Protein AF-A0A512H3I5-F1 (afdb_monomer)

Nearest PDB structures (foldseek):
  1twa-assembly1_I  TM=4.359E-01  e=1.546E+00  Saccharomyces cerevisiae
  5iyb-assembly1_I  TM=5.948E-01  e=7.086E+00  Homo sapiens
  5x4z-assembly2_U  TM=3.831E-01  e=6.020E+00  Komagataella phaffii CBS 7435

Organism: NCBI:txid478448

Foldseek 3Di:
DDDPDPDPDPPDLVCLQPPLPSLQVLLQCLLPVPNFDQDPPPRDRDWDWDDDVPDPAIWTAHPPPRDIDGSCPQALNPPDPDGSSLLVVLLLCCQPPNDPCSLVVSCVSNVDDSVVSVSSVVSCVVCVVGSNSVSSNVVVVVVPPPVVPPDDPDDDDDPPPPDPDPPPDDDDDDD

pLDDT: mean 75.46, std 23.34, range [29.38, 97.25]

Radius of gyration: 20.23 Å; Cα contacts (8 Å, |Δi|>4): 181; chains: 1; bounding box: 56×69×47 Å

Solvent-accessible surface area (backbone atoms only — not comparable to full-atom values): 10914 Å² total; per-residue (Å²): 134,84,75,81,74,89,66,80,70,76,93,39,74,64,52,29,68,74,33,67,66,60,23,48,51,51,51,44,41,32,52,23,79,83,77,47,54,65,32,83,90,76,68,47,62,50,50,49,79,48,73,54,97,88,53,94,63,66,33,33,32,26,72,81,82,63,51,73,46,46,89,40,55,87,38,81,57,44,97,50,89,70,54,61,21,49,50,52,53,40,50,48,44,54,66,80,52,65,60,94,60,41,25,60,52,32,18,74,74,57,70,49,56,63,69,56,19,41,54,50,43,51,42,48,68,76,41,68,81,24,49,46,56,46,29,46,47,55,51,51,58,68,73,50,72,73,60,84,81,45,93,78,89,76,80,85,83,84,80,79,80,78,77,80,76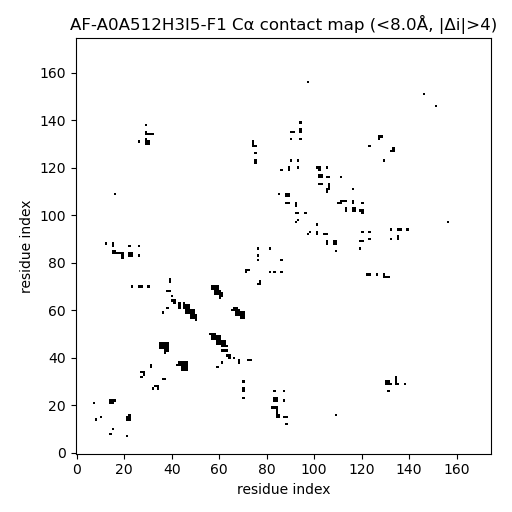,84,78,83,78,80,82,84,87,80,135

Sequence (175 aa):
MTLPSSDPAPLTRETLLSDAQAAQALLETLRWPRGRPLCPHCGFRHSYRLAGPGSPGVRFKCARCRKQYSVRRGTVLERSNVSEGRWLLALWLAVTAPGADLARRIHRATGVSPKTAWAMAGRIAAHPDDPVLVGLRREFERATPLVAGLGWEGGAVPVSMSSKSVSLGRLEMHP

Secondary structure (DSSP, 8-state):
-PPPP-S-----HHHHHH-HHHHHHHHHHHH-TTS-PPPTTT--S-EEEE--TT-SS-EEEETTT--EEETTTTSTTTT--S-HHHHHHHHHHHHHS-STTHHHHHHHHH---HHHHHHHHHHHHH-TT-HHHHHHHHHHHHH-SSSSSS---S---------------------

Structure (mmCIF, N/CA/C/O backbone):
data_AF-A0A512H3I5-F1
#
_entry.id   AF-A0A512H3I5-F1
#
loop_
_atom_site.group_PDB
_atom_site.id
_atom_site.type_symbol
_atom_site.label_atom_id
_atom_site.label_alt_id
_atom_site.label_comp_id
_atom_site.label_asym_id
_atom_site.label_entity_id
_atom_site.label_seq_id
_atom_site.pdbx_PDB_ins_code
_atom_site.Cartn_x
_atom_site.Cartn_y
_atom_site.Cartn_z
_atom_site.occupancy
_atom_site.B_iso_or_equiv
_atom_site.auth_seq_id
_atom_site.auth_comp_id
_atom_site.auth_asym_id
_atom_site.auth_atom_id
_atom_site.pdbx_PDB_model_num
ATOM 1 N N . MET A 1 1 ? 31.292 16.429 7.377 1.00 37.38 1 MET A N 1
ATOM 2 C CA . MET A 1 1 ? 30.058 16.218 6.591 1.00 37.38 1 MET A CA 1
ATOM 3 C C . MET A 1 1 ? 29.792 14.724 6.553 1.00 37.38 1 MET A C 1
ATOM 5 O O . MET A 1 1 ? 30.391 14.018 5.756 1.00 37.38 1 MET A O 1
ATOM 9 N N . THR A 1 2 ? 29.016 14.228 7.511 1.00 34.97 2 THR A N 1
ATOM 10 C CA . THR A 1 2 ? 28.649 12.814 7.640 1.00 34.97 2 THR A CA 1
ATOM 11 C C . THR A 1 2 ? 27.713 12.435 6.497 1.00 34.97 2 THR A C 1
ATOM 13 O O . THR A 1 2 ? 26.630 12.999 6.361 1.00 34.97 2 THR A O 1
ATOM 16 N N . LEU A 1 3 ? 28.160 11.510 5.649 1.00 32.50 3 LEU A N 1
ATOM 17 C CA . LEU A 1 3 ? 27.318 10.846 4.658 1.00 32.50 3 LEU A CA 1
ATOM 18 C C . LEU A 1 3 ? 26.158 10.154 5.400 1.00 32.50 3 LEU A C 1
ATOM 20 O O . LEU A 1 3 ? 26.424 9.501 6.414 1.00 32.50 3 LEU A O 1
ATOM 24 N N . PRO A 1 4 ? 24.893 10.279 4.957 1.00 38.12 4 PRO A N 1
ATOM 25 C CA . PRO A 1 4 ? 23.818 9.497 5.547 1.00 38.12 4 PRO A CA 1
ATOM 26 C C . PRO A 1 4 ? 24.114 8.016 5.299 1.00 38.12 4 PRO A C 1
ATOM 28 O O . PRO A 1 4 ? 24.321 7.592 4.159 1.00 38.12 4 PRO A O 1
ATOM 31 N N . SER A 1 5 ? 24.199 7.262 6.396 1.00 37.06 5 SER A N 1
ATOM 32 C CA . SER A 1 5 ? 24.391 5.816 6.397 1.00 37.06 5 SER A CA 1
ATOM 33 C C . SER A 1 5 ? 23.425 5.163 5.408 1.00 37.06 5 SER A C 1
ATOM 35 O O . SER A 1 5 ? 22.223 5.418 5.437 1.00 37.06 5 SER A O 1
ATOM 37 N N . SER A 1 6 ? 23.980 4.354 4.506 1.00 42.16 6 SER A N 1
ATOM 38 C CA . SER A 1 6 ? 23.233 3.570 3.516 1.00 42.16 6 SER A CA 1
ATOM 39 C C . SER A 1 6 ? 22.673 2.270 4.104 1.00 42.16 6 SER A C 1
ATOM 41 O O . SER A 1 6 ? 22.130 1.453 3.362 1.00 42.16 6 SER A O 1
ATOM 43 N N . ASP A 1 7 ? 22.787 2.081 5.420 1.00 37.47 7 ASP A N 1
ATOM 44 C CA . ASP A 1 7 ? 22.183 0.956 6.116 1.00 37.47 7 ASP A CA 1
ATOM 45 C C . ASP A 1 7 ? 20.726 1.305 6.438 1.00 37.47 7 ASP A C 1
ATOM 47 O O . ASP A 1 7 ? 20.477 2.273 7.166 1.00 37.47 7 ASP A O 1
ATOM 51 N N . PRO A 1 8 ? 19.732 0.567 5.906 1.00 43.16 8 PRO A N 1
ATOM 52 C CA . PRO A 1 8 ? 18.352 0.811 6.277 1.00 43.16 8 PRO A CA 1
ATOM 53 C C . PRO A 1 8 ? 18.226 0.537 7.774 1.00 43.16 8 PRO A C 1
ATOM 55 O O . PRO A 1 8 ? 18.406 -0.595 8.228 1.00 43.16 8 PRO A O 1
ATOM 58 N N . ALA A 1 9 ? 17.926 1.591 8.536 1.00 40.53 9 ALA A N 1
ATOM 59 C CA . ALA A 1 9 ? 17.520 1.483 9.927 1.00 40.53 9 ALA A CA 1
ATOM 60 C C . ALA A 1 9 ? 16.511 0.327 10.081 1.00 40.53 9 ALA A C 1
ATOM 62 O O . ALA A 1 9 ? 15.714 0.092 9.161 1.00 40.53 9 ALA A O 1
ATOM 63 N N . PRO A 1 10 ? 16.522 -0.404 11.213 1.00 46.75 10 PRO A N 1
ATOM 64 C CA . PRO A 1 10 ? 15.565 -1.479 11.437 1.00 46.75 10 PRO A CA 1
ATOM 65 C C . PRO A 1 10 ? 14.151 -0.965 11.149 1.00 46.75 10 PRO A C 1
ATOM 67 O O . PRO A 1 10 ? 13.815 0.167 11.503 1.00 46.75 10 PRO A O 1
ATOM 70 N N . LEU A 1 11 ? 13.355 -1.781 10.450 1.00 56.28 11 LEU A N 1
ATOM 71 C CA . LEU A 1 11 ? 12.003 -1.461 9.981 1.00 56.28 11 LEU A CA 1
ATOM 72 C C . LEU A 1 11 ? 11.038 -1.309 11.170 1.00 56.28 11 LEU A C 1
ATOM 74 O O . LEU A 1 11 ? 10.175 -2.150 11.410 1.00 56.28 11 LEU A O 1
ATOM 78 N N . THR A 1 12 ? 11.210 -0.253 11.955 1.00 66.88 12 THR A N 1
ATOM 79 C CA . THR A 1 12 ? 10.375 0.070 13.104 1.00 66.88 12 THR A CA 1
ATOM 80 C C . THR A 1 12 ? 9.106 0.779 12.640 1.00 66.88 12 THR A C 1
ATOM 82 O O . THR A 1 12 ? 9.056 1.416 11.580 1.00 66.88 12 THR A O 1
ATOM 85 N N . ARG A 1 13 ? 8.045 0.666 13.445 1.00 69.38 13 ARG A N 1
ATOM 86 C CA . ARG A 1 13 ? 6.765 1.350 13.211 1.00 69.38 13 ARG A CA 1
ATOM 87 C C . ARG A 1 13 ? 6.978 2.850 13.017 1.00 69.38 13 ARG A C 1
ATOM 89 O O . ARG A 1 13 ? 6.338 3.461 12.167 1.00 69.38 13 ARG A O 1
ATOM 96 N N . GLU A 1 14 ? 7.872 3.421 13.805 1.00 71.25 14 GLU A N 1
ATOM 97 C CA . GLU A 1 14 ? 8.201 4.836 13.833 1.00 71.25 14 GLU A CA 1
ATOM 98 C C . GLU A 1 14 ? 8.823 5.261 12.501 1.00 71.25 14 GLU A C 1
ATOM 100 O O . GLU A 1 14 ? 8.320 6.201 11.889 1.00 71.25 14 GLU A O 1
ATOM 105 N N . THR A 1 15 ? 9.816 4.517 12.000 1.00 71.25 15 THR A N 1
ATOM 106 C CA . THR A 1 15 ? 10.459 4.773 10.700 1.00 71.25 15 THR A CA 1
ATOM 107 C C . THR A 1 15 ? 9.462 4.690 9.549 1.00 71.25 15 THR A C 1
ATOM 109 O O . THR A 1 15 ? 9.444 5.558 8.684 1.00 71.25 15 THR A O 1
ATOM 112 N N . LEU A 1 16 ? 8.567 3.696 9.547 1.00 75.44 16 LEU A N 1
ATOM 113 C CA . LEU A 1 16 ? 7.546 3.584 8.499 1.00 75.44 16 LEU A CA 1
ATOM 114 C C . LEU A 1 16 ? 6.573 4.769 8.496 1.00 75.44 16 LEU A C 1
ATOM 116 O O . LEU A 1 16 ? 6.066 5.144 7.440 1.00 75.44 16 LEU A O 1
ATOM 120 N N . LEU A 1 17 ? 6.269 5.340 9.662 1.00 75.25 17 LEU A N 1
ATOM 121 C CA . LEU A 1 17 ? 5.328 6.452 9.785 1.00 75.25 17 LEU A CA 1
ATOM 122 C C . LEU A 1 17 ? 5.972 7.819 9.518 1.00 75.25 17 LEU A C 1
ATOM 124 O O . LEU A 1 17 ? 5.266 8.706 9.032 1.00 75.25 17 LEU A O 1
ATOM 128 N N . SER A 1 18 ? 7.259 7.991 9.829 1.00 78.12 18 SER A N 1
ATOM 129 C CA . SER A 1 18 ? 7.988 9.256 9.682 1.00 78.12 18 SER A CA 1
ATOM 130 C C . SER A 1 18 ? 8.719 9.389 8.343 1.00 78.12 18 SER A C 1
ATOM 132 O O . SER A 1 18 ? 8.778 10.493 7.801 1.00 78.12 18 SER A O 1
ATOM 134 N N . ASP A 1 19 ? 9.217 8.288 7.773 1.00 81.50 19 ASP A N 1
ATOM 135 C CA . ASP A 1 19 ? 9.997 8.280 6.537 1.00 81.50 19 ASP A CA 1
ATOM 136 C C . ASP A 1 19 ? 9.187 7.719 5.356 1.00 81.50 19 ASP A C 1
ATOM 138 O O . ASP A 1 19 ? 9.040 6.510 5.137 1.00 81.50 19 ASP A O 1
ATOM 142 N N . ALA A 1 20 ? 8.671 8.640 4.540 1.00 82.75 20 ALA A N 1
ATOM 143 C CA . ALA A 1 20 ? 7.931 8.305 3.330 1.00 82.75 20 ALA A CA 1
ATOM 144 C C . ALA A 1 20 ? 8.797 7.604 2.265 1.00 82.75 20 ALA A C 1
ATOM 146 O O . ALA A 1 20 ? 8.268 6.807 1.486 1.00 82.75 20 ALA A O 1
ATOM 147 N N . GLN A 1 21 ? 10.105 7.876 2.216 1.00 82.56 21 GLN A N 1
ATOM 148 C CA . GLN A 1 21 ? 11.017 7.255 1.255 1.00 82.56 21 GLN A CA 1
ATOM 149 C C . GLN A 1 21 ? 11.304 5.806 1.646 1.00 82.56 21 GLN A C 1
ATOM 151 O O . GLN A 1 21 ? 11.212 4.925 0.789 1.00 82.56 21 GLN A O 1
ATOM 156 N N . ALA A 1 22 ? 11.561 5.544 2.930 1.00 82.94 22 ALA A N 1
ATOM 157 C CA . ALA A 1 22 ? 11.733 4.189 3.449 1.00 82.94 22 ALA A CA 1
ATOM 158 C C . ALA A 1 22 ? 10.465 3.345 3.247 1.00 82.94 22 ALA A C 1
ATOM 160 O O . ALA A 1 22 ? 10.531 2.224 2.735 1.00 82.94 22 ALA A O 1
ATOM 161 N N . ALA A 1 23 ? 9.290 3.906 3.558 1.00 85.31 23 ALA A N 1
ATOM 162 C CA . ALA A 1 23 ? 8.011 3.248 3.303 1.00 85.31 23 ALA A CA 1
ATOM 163 C C . ALA A 1 23 ? 7.821 2.937 1.808 1.00 85.31 23 ALA A C 1
ATOM 165 O O . ALA A 1 23 ? 7.424 1.834 1.434 1.00 85.31 23 ALA A O 1
ATOM 166 N N . GLN A 1 24 ? 8.139 3.884 0.926 1.00 86.31 24 GLN A N 1
ATOM 167 C CA . GLN A 1 24 ? 8.053 3.657 -0.510 1.00 86.31 24 GLN A CA 1
ATOM 168 C C . GLN A 1 24 ? 9.025 2.565 -0.992 1.00 86.31 24 GLN A C 1
ATOM 170 O O . GLN A 1 24 ? 8.625 1.714 -1.787 1.00 86.31 24 GLN A O 1
ATOM 175 N N . ALA A 1 25 ? 10.268 2.559 -0.509 1.00 85.88 25 ALA A N 1
ATOM 176 C CA . ALA A 1 25 ? 11.256 1.544 -0.860 1.00 85.88 25 ALA A CA 1
ATOM 177 C C . ALA A 1 25 ? 10.797 0.142 -0.433 1.00 85.88 25 ALA A C 1
ATOM 179 O O . ALA A 1 25 ? 10.830 -0.781 -1.246 1.00 85.88 25 ALA A O 1
ATOM 180 N N . LEU A 1 26 ? 10.273 -0.005 0.789 1.00 85.88 26 LEU A N 1
ATOM 181 C CA . LEU A 1 26 ? 9.709 -1.273 1.258 1.00 85.88 26 LEU A CA 1
ATOM 182 C C . LEU A 1 26 ? 8.508 -1.709 0.408 1.00 85.88 26 LEU A C 1
ATOM 184 O O . LEU A 1 26 ? 8.357 -2.876 0.060 1.00 85.88 26 LEU A O 1
ATOM 188 N N . LEU A 1 27 ? 7.646 -0.771 0.024 1.00 89.31 27 LEU A N 1
ATOM 189 C CA . LEU A 1 27 ? 6.512 -1.077 -0.842 1.00 89.31 27 LEU A CA 1
ATOM 190 C C . LEU A 1 27 ? 6.968 -1.572 -2.229 1.00 89.31 27 LEU A C 1
ATOM 192 O O . LEU A 1 27 ? 6.358 -2.483 -2.792 1.00 89.31 27 LEU A O 1
ATOM 196 N N . GLU A 1 28 ? 8.042 -0.995 -2.774 1.00 89.88 28 GLU A N 1
ATOM 197 C CA . GLU A 1 28 ? 8.657 -1.423 -4.035 1.00 89.88 28 GLU A CA 1
ATOM 198 C C . GLU A 1 28 ? 9.257 -2.832 -3.929 1.00 89.88 28 GLU A C 1
ATOM 200 O O . GLU A 1 28 ? 9.033 -3.638 -4.836 1.00 89.88 28 GLU A O 1
ATOM 205 N N . THR A 1 29 ? 9.953 -3.163 -2.835 1.00 88.88 29 THR A N 1
ATOM 206 C CA . THR A 1 29 ? 10.550 -4.497 -2.638 1.00 88.88 29 THR A CA 1
ATOM 207 C C . THR A 1 29 ? 9.488 -5.576 -2.456 1.00 88.88 29 THR A C 1
ATOM 209 O O . THR A 1 29 ? 9.563 -6.612 -3.114 1.00 88.88 29 THR A O 1
ATOM 212 N N . LEU A 1 30 ? 8.452 -5.314 -1.654 1.00 89.75 30 LEU A N 1
ATOM 213 C CA . LEU A 1 30 ? 7.336 -6.243 -1.459 1.00 89.75 30 LEU A CA 1
ATOM 214 C C . LEU A 1 30 ? 6.600 -6.515 -2.771 1.00 89.75 30 LEU A C 1
ATOM 216 O O . LEU A 1 30 ? 6.308 -7.660 -3.113 1.00 89.75 30 LEU A O 1
ATOM 220 N N . ARG A 1 31 ? 6.324 -5.459 -3.541 1.00 91.19 31 ARG A N 1
ATOM 221 C CA . ARG A 1 31 ? 5.609 -5.584 -4.811 1.00 91.19 31 ARG A CA 1
ATOM 222 C C . ARG A 1 31 ? 6.458 -6.245 -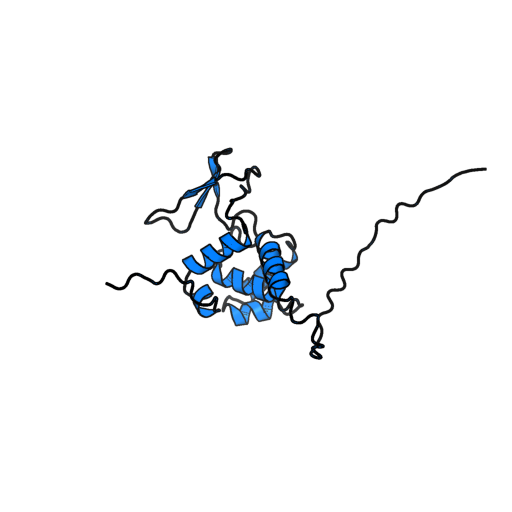5.899 1.00 91.19 31 ARG A C 1
ATOM 224 O O . ARG A 1 31 ? 5.935 -7.007 -6.716 1.00 91.19 31 ARG A O 1
ATOM 231 N N . TRP A 1 32 ? 7.750 -5.922 -5.953 1.00 90.56 32 TRP A N 1
ATOM 232 C CA . TRP A 1 32 ? 8.682 -6.384 -6.981 1.00 90.56 32 TRP A CA 1
ATOM 233 C C . TRP A 1 32 ? 10.000 -6.886 -6.365 1.00 90.56 32 TRP A C 1
ATOM 235 O O . TRP A 1 32 ? 11.033 -6.230 -6.510 1.00 90.56 32 TRP A O 1
ATOM 245 N N . PRO A 1 33 ? 10.025 -8.108 -5.799 1.00 83.06 33 PRO A N 1
ATOM 246 C CA . PRO A 1 33 ? 11.186 -8.623 -5.059 1.00 83.06 33 PRO A CA 1
ATOM 247 C C . PRO A 1 33 ? 12.491 -8.706 -5.862 1.00 83.06 33 PRO A C 1
ATOM 249 O O . PRO A 1 33 ? 13.578 -8.668 -5.305 1.00 83.06 33 PRO A O 1
ATOM 252 N N . ARG A 1 34 ? 12.404 -8.819 -7.196 1.00 82.56 34 ARG A N 1
ATOM 253 C CA . ARG A 1 34 ? 13.571 -8.879 -8.100 1.00 82.56 34 ARG A CA 1
ATOM 254 C C . ARG A 1 34 ? 13.935 -7.529 -8.726 1.00 82.56 34 ARG A C 1
ATOM 256 O O . ARG A 1 34 ? 14.639 -7.507 -9.732 1.00 82.56 34 ARG A O 1
ATOM 263 N N . GLY A 1 35 ? 13.367 -6.427 -8.233 1.00 81.75 35 GLY A N 1
ATOM 264 C CA . GLY A 1 35 ? 13.617 -5.083 -8.762 1.00 81.75 35 GLY A CA 1
ATOM 265 C C . GLY A 1 35 ? 13.161 -4.883 -10.212 1.00 81.75 35 GLY A C 1
ATOM 266 O O . GLY A 1 35 ? 13.664 -3.999 -10.897 1.00 81.75 35 GLY A O 1
ATOM 267 N N . ARG A 1 36 ? 12.231 -5.712 -10.712 1.00 85.88 36 ARG A N 1
ATOM 268 C CA . ARG A 1 36 ? 11.685 -5.621 -12.078 1.00 85.88 36 ARG A CA 1
ATOM 269 C C . ARG A 1 36 ? 10.234 -5.140 -12.032 1.00 85.88 36 ARG A C 1
ATOM 271 O O . ARG A 1 36 ? 9.345 -5.972 -11.822 1.00 85.88 36 ARG A O 1
ATOM 278 N N . PRO A 1 37 ? 9.973 -3.834 -12.238 1.00 89.19 37 PRO A N 1
ATOM 279 C CA . PRO A 1 37 ? 8.624 -3.298 -12.188 1.00 89.19 37 PRO A CA 1
ATOM 280 C C . PRO A 1 37 ? 7.733 -3.915 -13.263 1.00 89.19 37 PRO A C 1
ATOM 282 O O . PRO A 1 37 ? 8.011 -3.822 -14.459 1.00 89.19 37 PRO A O 1
ATOM 285 N N . LEU A 1 38 ? 6.631 -4.518 -12.828 1.00 91.56 38 LEU A N 1
ATOM 286 C CA . LEU A 1 38 ? 5.575 -4.997 -13.712 1.00 91.56 38 LEU A CA 1
ATOM 287 C C . LEU A 1 38 ? 4.615 -3.847 -14.023 1.00 91.56 38 LEU A C 1
ATOM 289 O O . LEU A 1 38 ? 4.042 -3.251 -13.109 1.00 91.56 38 LEU A O 1
ATOM 293 N N . CYS A 1 39 ? 4.422 -3.539 -15.305 1.00 93.12 39 CYS A N 1
ATOM 294 C CA . CYS A 1 39 ? 3.486 -2.504 -15.716 1.00 93.12 39 CYS A CA 1
ATOM 295 C C . CYS A 1 39 ? 2.031 -2.954 -15.479 1.00 93.12 39 CYS A C 1
ATOM 297 O O . CYS A 1 39 ? 1.589 -3.906 -16.125 1.00 93.12 39 CYS A O 1
ATOM 299 N N . PRO A 1 40 ? 1.238 -2.232 -14.666 1.00 91.88 40 PRO A N 1
ATOM 300 C CA . PRO A 1 40 ? -0.161 -2.578 -14.406 1.00 91.88 40 PRO A CA 1
ATOM 301 C C . PRO A 1 40 ? -1.083 -2.364 -15.620 1.00 91.88 40 PRO A C 1
ATOM 303 O O . PRO A 1 40 ? -2.224 -2.799 -15.604 1.00 91.88 40 PRO A O 1
ATOM 306 N N . HIS A 1 41 ? -0.614 -1.688 -16.676 1.00 91.44 41 HIS A N 1
ATOM 307 C CA . HIS A 1 41 ? -1.409 -1.426 -17.882 1.00 91.44 41 HIS A CA 1
ATOM 308 C C . HIS A 1 41 ? -1.281 -2.493 -18.966 1.00 91.44 41 HIS A C 1
ATOM 310 O O . HIS A 1 41 ? -2.199 -2.656 -19.758 1.00 91.44 41 HIS A O 1
ATOM 316 N N . CYS A 1 42 ? -0.116 -3.132 -19.078 1.00 92.88 42 CYS A N 1
ATOM 317 C CA . CYS A 1 42 ? 0.183 -4.029 -20.199 1.00 92.88 42 CYS A CA 1
ATOM 318 C C . CYS A 1 42 ? 0.995 -5.271 -19.811 1.00 92.88 42 CYS A C 1
ATOM 320 O O . CYS A 1 42 ? 1.384 -6.034 -20.689 1.00 92.88 42 CYS A O 1
ATOM 322 N N . GLY A 1 43 ? 1.326 -5.449 -18.527 1.00 90.50 43 GLY A N 1
ATOM 323 C CA . GLY A 1 43 ? 2.082 -6.603 -18.034 1.00 90.50 43 GLY A CA 1
ATOM 324 C C . GLY A 1 43 ? 3.561 -6.641 -18.439 1.00 90.50 43 GLY A C 1
ATOM 325 O O . GLY A 1 43 ? 4.251 -7.612 -18.141 1.00 90.50 43 GLY A O 1
ATOM 326 N N . PHE A 1 44 ? 4.090 -5.611 -19.107 1.00 93.69 44 PHE A N 1
ATOM 327 C CA . PHE A 1 44 ? 5.502 -5.585 -19.494 1.00 93.69 44 PHE A CA 1
ATOM 328 C C . PHE A 1 44 ? 6.418 -5.367 -18.278 1.00 93.69 44 PHE A C 1
ATOM 330 O O . PHE A 1 44 ? 6.099 -4.566 -17.399 1.00 93.69 44 PHE A O 1
ATOM 337 N N . ARG A 1 45 ? 7.556 -6.073 -18.229 1.00 89.75 45 ARG A N 1
ATOM 338 C CA . ARG A 1 45 ? 8.481 -6.130 -17.073 1.00 89.75 45 ARG A CA 1
ATOM 339 C C . ARG A 1 45 ? 9.689 -5.193 -17.188 1.00 89.75 45 ARG A C 1
ATOM 341 O O . ARG A 1 45 ? 10.706 -5.409 -16.531 1.00 89.75 45 ARG A O 1
ATOM 348 N N . HIS A 1 46 ? 9.590 -4.179 -18.043 1.00 90.00 46 HIS A N 1
ATOM 349 C CA . HIS A 1 46 ? 10.623 -3.164 -18.210 1.00 90.00 46 HIS A CA 1
ATOM 350 C C . HIS A 1 46 ? 10.001 -1.768 -18.161 1.00 90.00 46 HIS A C 1
ATOM 352 O O . HIS A 1 46 ? 9.147 -1.404 -18.983 1.00 90.00 46 HIS A O 1
ATOM 358 N N . SER A 1 47 ? 10.441 -1.004 -17.166 1.00 91.75 47 SER A N 1
ATOM 359 C CA . SER A 1 47 ? 9.993 0.355 -16.906 1.00 91.75 47 SER A CA 1
ATOM 360 C C . SER A 1 47 ? 11.149 1.192 -16.385 1.00 91.75 47 SER A C 1
ATOM 362 O O . SER A 1 47 ? 11.944 0.725 -15.572 1.00 91.75 47 SER A O 1
ATOM 364 N N . TYR A 1 48 ? 11.197 2.443 -16.819 1.00 90.12 48 TYR A N 1
ATOM 365 C CA . TYR A 1 48 ? 12.154 3.434 -16.353 1.00 90.12 48 TYR A CA 1
ATOM 366 C C . TYR A 1 48 ? 11.663 4.046 -15.047 1.00 90.12 48 TYR A C 1
ATOM 368 O O . TYR A 1 48 ? 10.498 4.449 -14.948 1.00 90.12 48 TYR A O 1
ATOM 376 N N . ARG A 1 49 ? 12.546 4.122 -14.050 1.00 88.94 49 ARG A N 1
ATOM 377 C CA . ARG A 1 49 ? 12.283 4.837 -12.802 1.00 88.94 49 ARG A CA 1
ATOM 378 C C . ARG A 1 49 ? 12.398 6.333 -13.072 1.00 88.94 49 ARG A C 1
ATOM 380 O O . ARG A 1 49 ? 13.439 6.813 -13.502 1.00 88.94 49 ARG A O 1
ATOM 387 N N . LEU A 1 50 ? 11.316 7.054 -12.830 1.00 86.19 50 LEU A N 1
ATOM 388 C CA . LEU A 1 50 ? 11.262 8.505 -12.867 1.00 86.19 50 LEU A CA 1
ATOM 389 C C . LEU A 1 50 ? 11.311 8.986 -11.415 1.00 86.19 50 LEU A C 1
ATOM 391 O O . LEU A 1 50 ? 10.289 9.038 -10.729 1.00 86.19 50 LEU A O 1
ATOM 395 N N . ALA A 1 51 ? 12.521 9.258 -10.938 1.00 73.81 51 ALA A N 1
ATOM 396 C CA . ALA A 1 51 ? 12.770 9.921 -9.666 1.00 73.81 51 ALA A CA 1
ATOM 397 C C . ALA A 1 51 ? 13.544 11.204 -9.976 1.00 73.81 51 ALA A C 1
ATOM 399 O O . ALA A 1 51 ? 14.627 11.130 -10.550 1.00 73.81 51 ALA A O 1
ATOM 400 N N . GLY A 1 52 ? 12.963 12.363 -9.668 1.00 61.19 52 GLY A N 1
ATOM 401 C CA . GLY A 1 52 ? 13.597 13.659 -9.894 1.00 61.19 52 GLY A CA 1
ATOM 402 C C . GLY A 1 52 ? 13.537 14.540 -8.645 1.00 61.19 52 GLY A C 1
ATOM 403 O O . GLY A 1 52 ? 12.601 14.399 -7.849 1.00 61.19 52 GLY A O 1
ATOM 404 N N . PRO A 1 53 ? 14.506 15.455 -8.460 1.00 48.53 53 PRO A N 1
ATOM 405 C CA . PRO A 1 53 ? 14.419 16.473 -7.420 1.00 48.53 53 PRO A CA 1
ATOM 406 C C . PRO A 1 53 ? 13.167 17.329 -7.674 1.00 48.53 53 PRO A C 1
ATOM 408 O O . PRO A 1 53 ? 13.044 17.967 -8.715 1.00 48.53 53 PRO A O 1
ATOM 411 N N . GLY A 1 54 ? 12.196 17.274 -6.756 1.00 52.16 54 GLY A N 1
ATOM 412 C CA . GLY A 1 54 ? 10.937 18.031 -6.835 1.00 52.16 54 GLY A CA 1
ATOM 413 C C . GLY A 1 54 ? 9.693 17.253 -7.288 1.00 52.16 54 GLY A C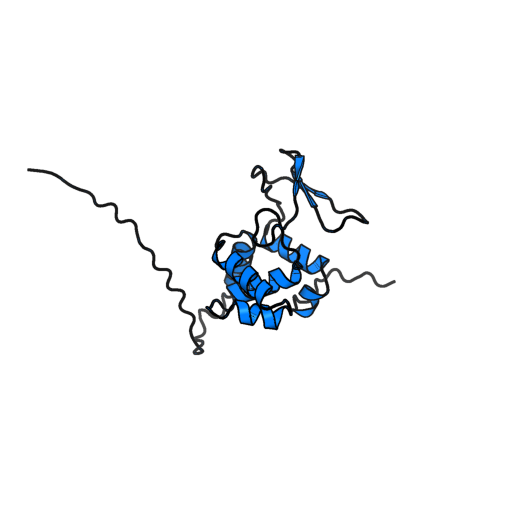 1
ATOM 414 O O . GLY A 1 54 ? 8.595 17.802 -7.235 1.00 52.16 54 GLY A O 1
ATOM 415 N N . SER A 1 55 ? 9.798 15.978 -7.688 1.00 52.75 55 SER A N 1
ATOM 416 C CA . SER A 1 55 ? 8.606 15.161 -7.977 1.00 52.75 55 SER A CA 1
ATOM 417 C C . SER A 1 55 ? 8.033 14.537 -6.693 1.00 52.75 55 SER A C 1
ATOM 419 O O . SER A 1 55 ? 8.785 13.854 -5.991 1.00 52.75 55 SER A O 1
ATOM 421 N N . PRO A 1 56 ? 6.728 14.695 -6.383 1.00 56.62 56 PRO A N 1
ATOM 422 C CA . PRO A 1 56 ? 6.107 14.064 -5.220 1.00 56.62 56 PRO A CA 1
ATOM 423 C C . PRO A 1 56 ? 5.983 12.546 -5.443 1.00 56.62 56 PRO A C 1
ATOM 425 O O . PRO A 1 56 ? 4.996 12.045 -5.994 1.00 56.62 56 PRO A O 1
ATOM 428 N N . GLY A 1 57 ? 7.026 11.824 -5.030 1.00 70.69 57 GLY A N 1
ATOM 429 C CA . GLY A 1 57 ? 7.122 10.364 -5.038 1.00 70.69 57 GLY A CA 1
ATOM 430 C C . GLY A 1 57 ? 7.681 9.756 -6.329 1.00 70.69 57 GLY A C 1
ATOM 431 O O . GLY A 1 57 ? 7.668 10.361 -7.401 1.00 70.69 57 GLY A O 1
ATOM 432 N N . VAL A 1 58 ? 8.157 8.513 -6.228 1.00 82.44 58 VAL A N 1
ATOM 433 C CA . VAL A 1 58 ? 8.739 7.781 -7.368 1.00 82.44 58 VAL A CA 1
ATOM 434 C C . VAL A 1 58 ? 7.642 7.332 -8.333 1.00 82.44 58 VAL A C 1
ATOM 436 O O . VAL A 1 58 ? 6.644 6.713 -7.942 1.00 82.44 58 VAL A O 1
ATOM 439 N N . ARG A 1 59 ? 7.848 7.614 -9.621 1.00 88.38 59 ARG A N 1
ATOM 440 C CA . ARG A 1 59 ? 7.003 7.139 -10.721 1.00 88.38 59 ARG A CA 1
ATOM 441 C C . ARG A 1 59 ? 7.779 6.166 -11.601 1.00 88.38 59 ARG A C 1
ATOM 443 O O . ARG A 1 59 ? 9.002 6.153 -11.631 1.00 88.38 59 ARG A O 1
ATOM 450 N N . PHE A 1 60 ? 7.050 5.357 -12.350 1.00 91.25 60 PHE A N 1
ATOM 451 C CA . PHE A 1 60 ? 7.593 4.403 -13.306 1.00 91.25 60 PHE A CA 1
ATOM 452 C C . PHE A 1 60 ? 6.961 4.653 -14.666 1.00 91.25 60 PHE A C 1
ATOM 454 O O . PHE A 1 60 ? 5.746 4.821 -14.765 1.00 91.25 60 PHE A O 1
ATOM 461 N N . LYS A 1 61 ? 7.767 4.656 -15.726 1.00 92.69 61 LYS A N 1
ATOM 462 C CA . LYS A 1 61 ? 7.300 4.755 -17.111 1.00 92.69 61 LYS A CA 1
ATOM 463 C C . LYS A 1 61 ? 7.558 3.443 -17.825 1.00 92.69 61 LYS A C 1
ATOM 465 O O . LYS A 1 61 ? 8.705 3.037 -17.968 1.00 92.69 61 LYS A O 1
ATOM 470 N N . CYS A 1 62 ? 6.502 2.791 -18.297 1.00 95.00 62 CYS A N 1
ATOM 471 C CA . CYS A 1 62 ? 6.650 1.543 -19.040 1.00 95.00 62 CYS A CA 1
ATOM 472 C C . CYS A 1 62 ? 7.351 1.780 -20.382 1.00 95.00 62 CYS A C 1
ATOM 474 O O . CYS A 1 62 ? 6.952 2.673 -21.127 1.00 95.00 62 CYS A O 1
ATOM 476 N N . ALA A 1 63 ? 8.333 0.948 -20.727 1.00 93.56 63 ALA A N 1
ATOM 477 C CA . ALA A 1 63 ? 9.027 1.054 -22.009 1.00 93.56 63 ALA A CA 1
ATOM 478 C C . ALA A 1 63 ? 8.146 0.661 -23.211 1.00 93.56 63 ALA A C 1
ATOM 480 O O . ALA A 1 63 ? 8.325 1.197 -24.298 1.00 93.56 63 ALA A O 1
ATOM 481 N N . ARG A 1 64 ? 7.151 -0.221 -23.014 1.00 94.56 64 ARG A N 1
ATOM 482 C CA . ARG A 1 64 ? 6.244 -0.684 -24.080 1.00 94.56 64 ARG A CA 1
ATOM 483 C C . ARG A 1 64 ? 5.070 0.264 -24.306 1.00 94.56 64 ARG A C 1
ATOM 485 O O . ARG A 1 64 ? 4.920 0.826 -25.382 1.00 94.56 64 ARG A O 1
ATOM 492 N N . CYS A 1 65 ? 4.215 0.455 -23.298 1.00 95.50 65 CYS A N 1
ATOM 493 C CA . CYS A 1 65 ? 3.002 1.265 -23.463 1.00 95.50 65 CYS A CA 1
ATOM 494 C C . CYS A 1 65 ? 3.220 2.764 -23.206 1.00 95.50 65 CYS A C 1
ATOM 496 O O . CYS A 1 65 ? 2.285 3.544 -23.367 1.00 95.50 65 CYS A O 1
ATOM 498 N N . ARG A 1 66 ? 4.423 3.171 -22.772 1.00 92.44 66 ARG A N 1
ATOM 499 C CA . ARG A 1 66 ? 4.820 4.559 -22.459 1.00 92.44 66 ARG A CA 1
ATO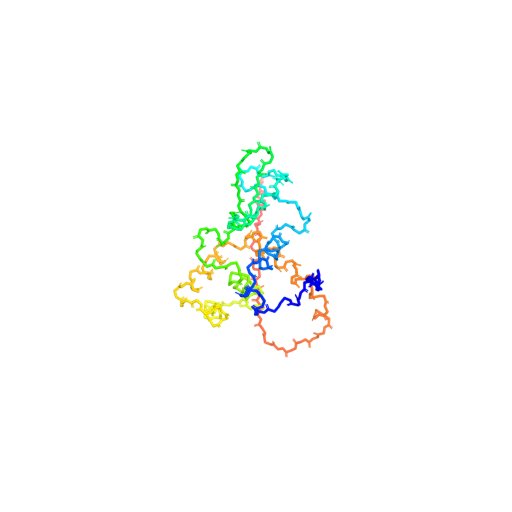M 500 C C . ARG A 1 66 ? 3.998 5.257 -21.365 1.00 92.44 66 ARG A C 1
ATOM 502 O O . ARG A 1 66 ? 4.307 6.397 -21.020 1.00 92.44 66 ARG A O 1
ATOM 509 N N . LYS A 1 67 ? 3.007 4.580 -20.773 1.00 92.75 67 LYS A N 1
ATOM 510 C CA . LYS A 1 67 ? 2.187 5.089 -19.665 1.00 92.75 67 LYS A CA 1
ATOM 511 C C . LYS A 1 67 ? 2.997 5.147 -18.371 1.00 92.75 67 LYS A C 1
ATOM 513 O O . LYS A 1 67 ? 3.812 4.262 -18.090 1.00 92.75 67 LYS A O 1
ATOM 518 N N . GLN A 1 68 ? 2.729 6.182 -17.580 1.00 92.25 68 GLN A N 1
ATOM 519 C CA . GLN A 1 68 ? 3.299 6.353 -16.249 1.00 92.25 68 GLN A CA 1
ATOM 520 C C . GLN A 1 68 ? 2.402 5.715 -15.186 1.00 92.25 68 GLN A C 1
ATOM 522 O O . GLN A 1 68 ? 1.176 5.741 -15.291 1.00 92.25 68 GLN A O 1
ATOM 527 N N . TYR A 1 69 ? 3.009 5.163 -14.145 1.00 92.31 69 TYR A N 1
ATOM 528 C CA . TYR A 1 69 ? 2.313 4.585 -13.003 1.00 92.31 69 TYR A CA 1
ATOM 529 C C . TYR A 1 69 ? 3.150 4.740 -11.730 1.00 92.31 69 TYR A C 1
ATOM 531 O O . TYR A 1 69 ? 4.340 5.034 -11.785 1.00 92.31 69 TYR A O 1
ATOM 539 N N . SER A 1 70 ? 2.524 4.585 -10.567 1.00 91.12 70 SER A N 1
ATOM 540 C CA . SER A 1 70 ? 3.216 4.542 -9.275 1.00 91.12 70 SER A CA 1
ATOM 541 C C . SER A 1 70 ? 3.207 3.123 -8.712 1.00 91.12 70 SER A C 1
ATOM 543 O O . SER A 1 70 ? 2.441 2.267 -9.164 1.00 91.12 70 SER A O 1
ATOM 545 N N . VAL A 1 71 ? 4.005 2.892 -7.669 1.00 90.56 71 VAL A N 1
ATOM 546 C CA . VAL A 1 71 ? 4.006 1.633 -6.907 1.00 90.56 71 VAL A CA 1
ATOM 547 C C . VAL A 1 71 ? 2.642 1.313 -6.267 1.00 90.56 71 VAL A C 1
ATOM 549 O O . VAL A 1 71 ? 2.363 0.158 -5.965 1.00 90.56 71 VAL A O 1
ATOM 552 N N . ARG A 1 72 ? 1.740 2.296 -6.137 1.00 92.31 72 ARG A N 1
ATOM 553 C CA . ARG A 1 72 ? 0.371 2.098 -5.628 1.00 92.31 72 ARG A CA 1
ATOM 554 C C . ARG A 1 72 ? -0.630 1.622 -6.683 1.00 92.31 72 ARG A C 1
ATOM 556 O O . ARG A 1 72 ? -1.746 1.263 -6.347 1.00 92.31 72 ARG A O 1
ATOM 563 N N . ARG A 1 73 ? -0.301 1.693 -7.976 1.00 94.06 73 ARG A N 1
ATOM 564 C CA . ARG A 1 73 ? -1.285 1.422 -9.037 1.00 94.06 73 ARG A CA 1
ATOM 565 C C . ARG A 1 73 ? -1.564 -0.071 -9.181 1.00 94.06 73 ARG A C 1
ATOM 567 O O . ARG A 1 73 ? -0.612 -0.816 -9.375 1.00 94.06 73 ARG A O 1
ATOM 574 N N . GLY A 1 74 ? -2.822 -0.498 -9.189 1.00 90.56 74 GLY A N 1
ATOM 575 C CA . GLY A 1 74 ? -3.212 -1.907 -9.204 1.00 90.56 74 GLY A CA 1
ATOM 576 C C . GLY A 1 74 ? -2.949 -2.596 -7.866 1.00 90.56 74 GLY A C 1
ATOM 577 O O . GLY A 1 74 ? -2.604 -3.773 -7.861 1.00 90.56 74 GLY A O 1
ATOM 578 N N . THR A 1 75 ? -3.012 -1.841 -6.765 1.00 94.44 75 THR A N 1
ATOM 579 C CA . THR A 1 75 ? -2.919 -2.366 -5.399 1.00 94.44 75 THR A CA 1
ATOM 580 C C . THR A 1 75 ? -4.031 -1.780 -4.527 1.00 94.44 75 THR A C 1
ATOM 582 O O . THR A 1 75 ? -4.668 -0.793 -4.905 1.00 94.44 75 THR A O 1
ATOM 585 N N . VAL A 1 76 ? -4.234 -2.317 -3.325 1.00 95.38 76 VAL A N 1
ATOM 586 C CA . VAL A 1 76 ? -5.202 -1.806 -2.331 1.00 95.38 76 VAL A CA 1
ATOM 587 C C . VAL A 1 76 ? -4.932 -0.361 -1.886 1.00 95.38 76 VAL A C 1
ATOM 589 O O . VAL A 1 76 ? -5.815 0.300 -1.331 1.00 95.38 76 VAL A O 1
ATOM 592 N N . LEU A 1 77 ? -3.726 0.151 -2.161 1.00 93.94 77 LEU A N 1
ATOM 593 C CA . LEU A 1 77 ? -3.309 1.525 -1.888 1.00 93.94 77 LEU A CA 1
ATOM 594 C C . LEU A 1 77 ? -3.727 2.504 -3.004 1.00 93.94 77 LEU A C 1
ATOM 596 O O . LEU A 1 77 ? -3.559 3.720 -2.849 1.00 93.94 77 LEU A O 1
ATOM 600 N N . GLU A 1 78 ? -4.233 2.015 -4.142 1.00 92.81 78 GLU A N 1
ATOM 601 C CA . GLU A 1 78 ? -4.619 2.864 -5.270 1.00 92.81 78 GLU A CA 1
ATOM 602 C C . GLU A 1 78 ? -5.721 3.856 -4.859 1.00 92.81 78 GLU A C 1
ATOM 604 O O . GLU A 1 78 ? -6.681 3.511 -4.170 1.00 92.81 78 GLU A O 1
ATOM 609 N N . ARG A 1 79 ? -5.572 5.124 -5.277 1.00 90.06 79 ARG A N 1
ATOM 610 C CA . ARG A 1 79 ? -6.512 6.230 -4.979 1.00 90.06 79 ARG A CA 1
ATOM 611 C C . ARG A 1 79 ? -6.776 6.458 -3.481 1.00 90.06 79 ARG A C 1
ATOM 613 O O . ARG A 1 79 ? -7.790 7.041 -3.107 1.00 90.06 79 ARG A O 1
ATOM 620 N N . SER A 1 80 ? -5.877 6.010 -2.609 1.00 91.25 80 SER A N 1
ATOM 621 C CA . SER A 1 80 ? -5.934 6.308 -1.182 1.00 91.25 80 SER A CA 1
ATOM 622 C C . SER A 1 80 ? -5.148 7.574 -0.837 1.00 91.25 80 SER A C 1
ATOM 624 O O . SER A 1 80 ? -3.987 7.698 -1.221 1.00 91.25 80 SER A O 1
ATOM 626 N N . ASN A 1 81 ? -5.733 8.438 -0.003 1.00 90.81 81 ASN A N 1
ATOM 627 C CA . ASN A 1 81 ? -5.037 9.585 0.600 1.00 90.81 81 ASN A CA 1
ATOM 628 C C . ASN A 1 81 ? -4.209 9.206 1.841 1.00 90.81 81 ASN A C 1
ATOM 630 O O . ASN A 1 81 ? -3.397 9.993 2.311 1.00 90.81 81 ASN A O 1
ATOM 634 N N . VAL A 1 82 ? -4.390 7.994 2.374 1.00 92.75 82 VAL A N 1
ATOM 635 C CA . VAL A 1 82 ? -3.547 7.442 3.447 1.00 92.75 82 VAL A CA 1
ATOM 636 C C . VAL A 1 82 ? -2.115 7.221 2.933 1.00 92.75 82 VAL A C 1
ATOM 638 O O . VAL A 1 82 ? -1.934 6.756 1.805 1.00 92.75 82 VAL A O 1
ATOM 641 N N . SER A 1 83 ? -1.117 7.556 3.758 1.00 91.25 83 SER A N 1
ATOM 642 C CA . SER A 1 83 ? 0.312 7.392 3.448 1.00 91.25 83 SER A CA 1
ATOM 643 C C . SER A 1 83 ? 0.728 5.923 3.310 1.00 91.25 83 SER A C 1
ATOM 645 O O . SER A 1 83 ? 0.113 5.037 3.909 1.00 91.25 83 SER A O 1
ATOM 647 N N . GLU A 1 84 ? 1.797 5.662 2.551 1.00 90.56 84 GLU A N 1
ATOM 648 C CA . GLU A 1 84 ? 2.368 4.323 2.344 1.00 90.56 84 GLU A CA 1
ATOM 649 C C . GLU A 1 84 ? 2.692 3.636 3.670 1.00 90.56 84 GLU A C 1
ATOM 651 O O . GLU A 1 84 ? 2.317 2.486 3.864 1.00 90.56 84 GLU A O 1
ATOM 656 N N . GLY A 1 85 ? 3.312 4.354 4.610 1.00 90.38 85 GLY A N 1
ATOM 657 C CA . GLY A 1 85 ? 3.678 3.823 5.923 1.00 90.38 85 GLY A CA 1
ATOM 658 C C . GLY A 1 85 ? 2.504 3.254 6.715 1.00 90.38 85 GLY A C 1
ATOM 659 O O . GLY A 1 85 ? 2.569 2.155 7.263 1.00 90.38 85 GLY A O 1
ATOM 660 N N . ARG A 1 86 ? 1.375 3.972 6.722 1.00 93.62 86 ARG A N 1
ATOM 661 C CA . ARG A 1 86 ? 0.156 3.516 7.404 1.00 93.62 86 ARG A CA 1
ATOM 662 C C . ARG A 1 86 ? -0.463 2.307 6.711 1.00 93.62 86 ARG A C 1
ATOM 664 O O . ARG A 1 86 ? -0.989 1.425 7.383 1.00 93.62 86 ARG A O 1
ATOM 671 N N . TRP A 1 87 ? -0.389 2.251 5.383 1.00 95.12 87 TRP A N 1
ATOM 672 C CA . TRP A 1 87 ? -0.808 1.073 4.630 1.00 95.12 87 TRP A CA 1
ATOM 673 C C . TRP A 1 87 ? 0.074 -0.137 4.901 1.00 95.12 87 TRP A C 1
ATOM 675 O O . TRP A 1 87 ? -0.462 -1.217 5.114 1.00 95.12 87 TRP A O 1
ATOM 685 N N . LEU A 1 88 ? 1.394 0.034 4.939 1.00 92.12 88 LEU A N 1
ATOM 686 C CA . LEU A 1 88 ? 2.329 -1.045 5.256 1.00 92.12 88 LEU A CA 1
ATOM 687 C C . LEU A 1 88 ? 2.050 -1.624 6.639 1.00 92.12 88 LEU A C 1
ATOM 689 O O . LEU A 1 88 ? 1.957 -2.839 6.774 1.00 92.12 88 LEU A O 1
ATOM 693 N N . LEU A 1 89 ? 1.811 -0.772 7.638 1.00 91.25 89 LEU A N 1
ATOM 694 C CA . LEU A 1 89 ? 1.447 -1.228 8.978 1.00 91.25 89 LEU A CA 1
ATOM 695 C C . LEU A 1 89 ? 0.103 -1.973 8.995 1.00 91.25 89 LEU A C 1
ATOM 697 O O . LEU A 1 89 ? -0.034 -2.995 9.662 1.00 91.25 89 LEU A O 1
ATOM 701 N N . ALA A 1 90 ? -0.887 -1.493 8.239 1.00 93.88 90 ALA A N 1
ATOM 702 C CA . ALA A 1 90 ? -2.176 -2.167 8.121 1.00 93.88 90 ALA A CA 1
ATOM 703 C C . ALA A 1 90 ? -2.072 -3.537 7.432 1.00 93.88 90 ALA A C 1
ATOM 705 O O . ALA A 1 90 ? -2.696 -4.496 7.882 1.00 93.88 90 ALA A O 1
ATOM 706 N N . LEU A 1 91 ? -1.271 -3.635 6.369 1.00 93.19 91 LEU A N 1
ATOM 707 C CA . LEU A 1 91 ? -0.992 -4.888 5.667 1.00 93.19 91 LEU A CA 1
ATOM 708 C C . LEU A 1 91 ? -0.219 -5.859 6.557 1.00 93.19 91 LEU A C 1
ATOM 710 O O . LEU A 1 91 ? -0.560 -7.035 6.607 1.00 93.19 91 LEU A O 1
ATOM 714 N N . TRP A 1 92 ? 0.767 -5.361 7.303 1.00 90.31 92 TRP A N 1
ATOM 715 C CA . TRP A 1 92 ? 1.519 -6.154 8.268 1.00 90.31 92 TRP A CA 1
ATOM 716 C C . TRP A 1 92 ? 0.596 -6.769 9.318 1.00 90.31 92 TRP A C 1
ATOM 718 O O . TRP A 1 92 ? 0.599 -7.984 9.474 1.00 90.31 92 TRP A O 1
ATOM 728 N N . LEU A 1 93 ? -0.288 -5.974 9.932 1.00 90.56 93 LEU A N 1
ATOM 729 C CA . LEU A 1 93 ? -1.291 -6.479 10.877 1.00 90.56 93 LEU A CA 1
ATOM 730 C C . LEU A 1 93 ? -2.230 -7.518 10.254 1.00 90.56 93 LEU A C 1
ATOM 732 O O . LEU A 1 93 ? -2.630 -8.460 10.929 1.00 90.56 93 LEU A O 1
ATOM 736 N N . ALA A 1 94 ? -2.594 -7.357 8.981 1.00 91.06 94 ALA A N 1
ATOM 737 C CA . ALA A 1 94 ? -3.453 -8.311 8.287 1.00 91.06 94 ALA A CA 1
ATOM 738 C C . ALA A 1 94 ? -2.769 -9.664 8.027 1.00 91.06 94 ALA A C 1
ATOM 740 O O . ALA A 1 94 ? -3.458 -10.677 7.902 1.00 91.06 94 ALA A O 1
ATOM 741 N N . VAL A 1 95 ? -1.436 -9.682 7.929 1.00 89.06 95 VAL A N 1
ATOM 742 C CA . VAL A 1 95 ? -0.639 -10.902 7.746 1.00 89.06 95 VAL A CA 1
ATOM 743 C C . VAL A 1 95 ? -0.298 -11.547 9.087 1.00 89.06 95 VAL A C 1
ATOM 745 O O . VAL A 1 95 ? -0.473 -12.753 9.225 1.00 89.06 95 VAL A O 1
ATOM 748 N N . THR A 1 96 ? 0.152 -10.766 10.071 1.00 84.56 96 THR A N 1
ATOM 749 C CA . THR A 1 96 ? 0.646 -11.287 11.357 1.00 84.56 96 THR A CA 1
ATOM 750 C C . THR A 1 96 ? -0.460 -11.604 12.355 1.00 84.56 96 THR A C 1
ATOM 752 O O . THR A 1 96 ? -0.306 -12.503 13.174 1.00 84.56 96 THR A O 1
ATOM 755 N N . ALA A 1 97 ? -1.581 -10.886 12.293 1.00 83.38 97 ALA A N 1
ATOM 756 C CA . ALA A 1 97 ? -2.724 -11.076 13.175 1.00 83.38 97 ALA A CA 1
ATOM 757 C C . ALA A 1 97 ? -4.034 -10.932 12.380 1.00 83.38 97 ALA A C 1
ATOM 759 O O . ALA A 1 97 ? -4.746 -9.929 12.523 1.00 83.38 97 ALA A O 1
ATOM 760 N N . PRO A 1 98 ? -4.379 -11.891 11.502 1.00 82.94 98 PRO A N 1
ATOM 761 C CA . PRO A 1 98 ? -5.667 -11.883 10.817 1.00 82.94 98 PRO A CA 1
ATOM 762 C C . PRO A 1 98 ? -6.811 -12.064 11.829 1.00 82.94 98 PRO A C 1
ATOM 764 O O . PRO A 1 98 ? -6.697 -12.816 12.790 1.00 82.94 98 PRO A O 1
ATOM 767 N N . GLY A 1 99 ? -7.926 -11.356 11.646 1.00 85.12 99 GLY A N 1
ATOM 768 C CA . GLY A 1 99 ? -9.088 -11.483 12.532 1.00 85.12 99 GLY A CA 1
ATOM 769 C C . GLY A 1 99 ? -10.141 -10.397 12.321 1.00 85.12 99 GLY A C 1
ATOM 770 O O . GLY A 1 99 ? -9.882 -9.385 11.667 1.00 85.12 99 GLY A O 1
ATOM 771 N N . ALA A 1 100 ? -11.330 -10.598 12.894 1.00 85.81 100 ALA A N 1
ATOM 772 C CA . ALA A 1 100 ? -12.480 -9.700 12.730 1.00 85.81 100 ALA A CA 1
ATOM 773 C C . ALA A 1 100 ? -12.244 -8.280 13.290 1.00 85.81 100 ALA A C 1
ATOM 775 O O . ALA A 1 100 ? -12.846 -7.309 12.838 1.00 85.81 100 ALA A O 1
ATOM 776 N N . ASP A 1 101 ? -11.334 -8.132 14.249 1.00 91.88 101 ASP A N 1
ATOM 777 C CA . ASP A 1 101 ? -10.961 -6.870 14.891 1.00 91.88 101 ASP A CA 1
ATOM 778 C C . ASP A 1 101 ? -9.837 -6.105 14.160 1.00 91.88 101 ASP A C 1
ATOM 780 O O . ASP A 1 101 ? -9.357 -5.084 14.665 1.00 91.88 101 ASP A O 1
ATOM 784 N N . LEU A 1 102 ? -9.448 -6.537 12.951 1.00 92.62 102 LEU A N 1
ATOM 785 C CA . LEU A 1 102 ? -8.380 -5.924 12.150 1.00 92.62 102 LEU A CA 1
ATOM 786 C C . LEU A 1 102 ? -8.535 -4.402 12.015 1.00 92.62 102 LEU A C 1
ATOM 788 O O . LEU A 1 102 ? -7.575 -3.665 12.233 1.00 92.62 102 LEU A O 1
ATOM 792 N N . ALA A 1 103 ? -9.742 -3.905 11.731 1.00 95.12 103 ALA A N 1
ATOM 793 C CA . ALA A 1 103 ? -10.000 -2.468 11.613 1.00 95.12 103 ALA A CA 1
ATOM 794 C C . ALA A 1 103 ? -9.656 -1.697 12.903 1.00 95.12 103 ALA A C 1
ATOM 796 O O . ALA A 1 103 ? -9.079 -0.610 12.858 1.00 95.12 103 ALA A O 1
ATOM 797 N N . ARG A 1 104 ? -9.957 -2.272 14.074 1.00 95.44 104 ARG A N 1
ATOM 798 C CA . ARG A 1 104 ? -9.665 -1.654 15.374 1.00 95.44 104 ARG A CA 1
ATOM 799 C C . ARG A 1 104 ? -8.162 -1.633 15.651 1.00 95.44 104 ARG A C 1
ATOM 801 O O . ARG A 1 104 ? -7.650 -0.629 16.146 1.00 95.44 104 ARG A O 1
ATOM 808 N N . ARG A 1 105 ? -7.449 -2.705 15.295 1.00 93.25 105 ARG A N 1
ATOM 809 C CA . ARG A 1 105 ? -5.981 -2.761 15.384 1.00 93.25 105 ARG A CA 1
ATOM 810 C C . ARG A 1 105 ? -5.321 -1.740 14.460 1.00 93.25 105 ARG A C 1
ATOM 812 O O . ARG A 1 105 ? -4.455 -1.000 14.914 1.00 93.25 105 ARG A O 1
ATOM 819 N N . ILE A 1 106 ? -5.784 -1.628 13.210 1.00 94.00 106 ILE A N 1
ATOM 820 C CA . ILE A 1 106 ? -5.297 -0.625 12.249 1.00 94.00 106 ILE A CA 1
ATOM 821 C C . ILE A 1 106 ? -5.463 0.785 12.817 1.00 94.00 106 ILE A C 1
ATOM 823 O O . ILE A 1 106 ? -4.511 1.564 12.791 1.00 94.00 106 ILE A O 1
ATOM 827 N N . HIS A 1 107 ? -6.638 1.110 13.362 1.00 94.94 107 HIS A N 1
ATOM 828 C CA . HIS A 1 107 ? -6.896 2.409 13.984 1.00 94.94 107 HIS A CA 1
ATOM 829 C C . HIS A 1 107 ? -5.871 2.728 15.086 1.00 94.94 107 HIS A C 1
ATOM 831 O O . HIS A 1 107 ? -5.198 3.755 15.015 1.00 94.94 107 HIS A O 1
ATOM 837 N N . ARG A 1 108 ? -5.682 1.812 16.047 1.00 92.12 108 ARG A N 1
ATOM 838 C CA . ARG A 1 108 ? -4.726 1.979 17.160 1.00 92.12 108 ARG A CA 1
ATOM 839 C C . ARG A 1 108 ? -3.273 2.095 16.689 1.00 92.12 108 ARG A C 1
ATOM 841 O O . ARG A 1 108 ? -2.495 2.861 17.251 1.00 92.12 108 ARG A O 1
ATOM 848 N N . ALA A 1 109 ? -2.899 1.339 15.661 1.00 88.06 109 ALA A N 1
ATOM 849 C CA . ALA A 1 109 ? -1.526 1.285 15.173 1.00 88.06 109 ALA A CA 1
ATOM 850 C C . ALA A 1 109 ? -1.156 2.488 14.280 1.00 88.06 109 ALA A C 1
ATOM 852 O O . ALA A 1 109 ? -0.023 2.964 14.306 1.00 88.06 109 ALA A O 1
ATOM 853 N N . THR A 1 110 ? -2.095 3.016 13.498 1.00 89.38 110 THR A N 1
ATOM 854 C CA . THR A 1 110 ? -1.806 4.053 12.485 1.00 89.38 110 THR A CA 1
ATOM 855 C C . THR A 1 110 ? -2.288 5.455 12.861 1.00 89.38 110 THR A C 1
ATOM 857 O O . THR A 1 110 ? -1.881 6.429 12.220 1.00 89.38 110 THR A O 1
ATOM 860 N N . GLY A 1 111 ? -3.186 5.566 13.847 1.00 91.88 111 GLY A N 1
ATOM 861 C CA . GLY A 1 111 ? -3.817 6.824 14.250 1.00 91.88 111 GLY A CA 1
ATOM 862 C C . GLY A 1 111 ? -4.826 7.391 13.240 1.00 91.88 111 GLY A C 1
ATOM 863 O O . GLY A 1 111 ? -5.285 8.515 13.409 1.00 91.88 111 GLY A O 1
ATOM 864 N N . VAL A 1 112 ? -5.177 6.658 12.173 1.00 95.19 112 VAL A N 1
ATOM 865 C CA . VAL A 1 112 ? -6.233 7.086 11.230 1.00 95.19 112 VAL A CA 1
ATOM 866 C C . VAL A 1 112 ? -7.604 7.042 11.892 1.00 95.19 112 VAL A C 1
ATOM 868 O O . VAL A 1 112 ? -7.783 6.335 12.874 1.00 95.19 112 VAL A O 1
ATOM 871 N N . SER A 1 113 ? -8.614 7.717 11.340 1.00 97.12 113 SER A N 1
ATOM 872 C CA . SER A 1 113 ? -9.975 7.611 11.882 1.00 97.12 113 SER A CA 1
ATOM 873 C C . SER A 1 113 ? -10.519 6.167 11.817 1.00 97.12 113 SER A C 1
ATOM 875 O O . SER A 1 113 ? -10.171 5.423 10.892 1.00 97.12 113 SER A O 1
ATOM 877 N N . PRO A 1 114 ? -11.419 5.755 12.733 1.00 96.56 114 PRO A N 1
ATOM 878 C CA . PRO A 1 114 ? -12.021 4.417 12.707 1.00 96.56 114 PRO A CA 1
ATOM 879 C C . PRO A 1 114 ? -12.697 4.077 11.371 1.00 96.56 114 PRO A C 1
ATOM 881 O O . PRO A 1 114 ? -12.554 2.965 10.868 1.00 96.56 114 PRO A O 1
ATOM 884 N N . LYS A 1 115 ? -13.366 5.059 10.747 1.00 97.19 115 LYS A N 1
ATOM 885 C CA . LYS A 1 115 ? -13.983 4.920 9.417 1.00 97.19 115 LYS A CA 1
ATOM 886 C C . LYS A 1 115 ? -12.947 4.587 8.341 1.00 97.19 115 LYS A C 1
ATOM 888 O O . LYS A 1 115 ? -13.171 3.693 7.527 1.00 97.19 115 LYS A O 1
ATOM 893 N N . THR A 1 116 ? -11.805 5.274 8.351 1.00 97.25 116 THR A N 1
ATOM 894 C CA . THR A 1 116 ? -10.697 4.989 7.431 1.00 97.25 116 THR A CA 1
ATOM 895 C C . THR A 1 116 ? -10.117 3.604 7.692 1.00 97.25 116 THR A C 1
ATOM 897 O O . THR A 1 116 ? -9.911 2.853 6.746 1.00 97.25 116 THR A O 1
ATOM 900 N N . ALA A 1 117 ? -9.916 3.229 8.957 1.00 97.06 117 ALA A N 1
ATOM 901 C CA . ALA A 1 117 ? -9.388 1.916 9.315 1.00 97.06 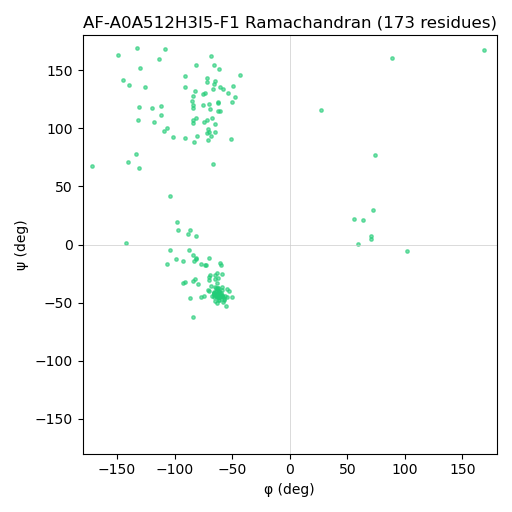117 ALA A CA 1
ATOM 902 C C . ALA A 1 117 ? -10.307 0.767 8.861 1.00 97.06 117 ALA A C 1
ATOM 904 O O . ALA A 1 117 ? -9.829 -0.239 8.337 1.00 97.06 117 ALA A O 1
ATOM 905 N N . TRP A 1 118 ? -11.626 0.936 8.992 1.00 96.50 118 TRP A N 1
ATOM 906 C CA . TRP A 1 118 ? -12.614 -0.016 8.483 1.00 96.50 118 TRP A CA 1
ATOM 907 C C . TRP A 1 118 ? -12.563 -0.137 6.956 1.00 96.50 118 TRP A C 1
ATOM 909 O O . TRP A 1 118 ? -12.497 -1.246 6.429 1.00 96.50 118 TRP A O 1
ATOM 919 N N . ALA A 1 119 ? -12.491 0.989 6.238 1.00 96.81 119 ALA A N 1
ATOM 920 C CA . ALA A 1 119 ? -12.345 0.984 4.783 1.00 96.81 119 ALA A CA 1
ATOM 921 C C . ALA A 1 119 ? -11.030 0.323 4.326 1.00 96.81 119 ALA A C 1
ATOM 923 O O . ALA A 1 119 ? -11.013 -0.389 3.321 1.00 96.81 119 ALA A O 1
ATOM 92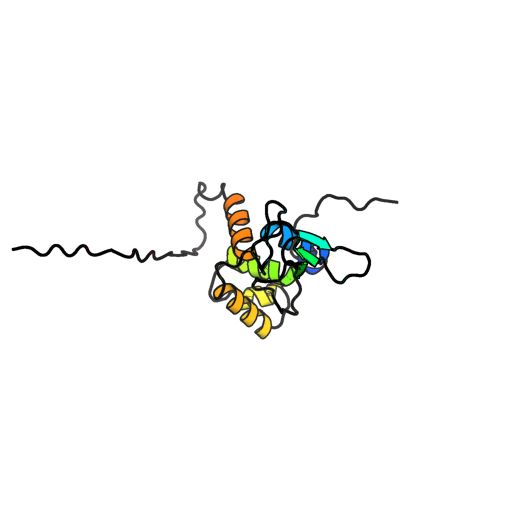4 N N . MET A 1 120 ? -9.932 0.524 5.064 1.00 96.94 120 MET A N 1
ATOM 925 C CA . MET A 1 120 ? -8.657 -0.152 4.808 1.00 96.94 120 MET A CA 1
ATOM 926 C C . MET A 1 120 ? -8.787 -1.667 4.984 1.00 96.94 120 MET A C 1
ATOM 928 O O . MET A 1 120 ? -8.423 -2.410 4.075 1.00 96.94 120 MET A O 1
ATOM 932 N N . ALA A 1 121 ? -9.356 -2.125 6.105 1.00 95.94 121 ALA A N 1
ATOM 933 C CA . ALA A 1 121 ? -9.576 -3.547 6.365 1.00 95.94 121 ALA A CA 1
ATOM 934 C C . ALA A 1 121 ? -10.462 -4.199 5.290 1.00 95.94 121 ALA A C 1
ATOM 936 O O . ALA A 1 121 ? -10.123 -5.264 4.780 1.00 95.94 121 ALA A O 1
ATOM 937 N N . GLY A 1 122 ? -11.548 -3.530 4.885 1.00 95.44 122 GLY A N 1
ATOM 938 C CA . GLY A 1 122 ? -12.431 -4.009 3.820 1.00 95.44 122 GLY A CA 1
ATOM 939 C C . GLY A 1 122 ? -11.722 -4.143 2.469 1.00 95.44 122 GLY A C 1
ATOM 940 O O . GLY A 1 122 ? -11.897 -5.145 1.781 1.00 95.44 122 GLY A O 1
ATOM 941 N N . ARG A 1 123 ? -10.860 -3.183 2.101 1.00 96.19 123 ARG A N 1
ATOM 942 C CA . ARG A 1 123 ? -10.055 -3.270 0.867 1.00 96.19 123 ARG A CA 1
ATOM 943 C C . ARG A 1 123 ? -9.086 -4.444 0.886 1.00 96.19 123 ARG A C 1
ATOM 945 O O . ARG A 1 123 ? -8.977 -5.124 -0.130 1.00 96.19 123 ARG A O 1
ATOM 952 N N . ILE A 1 124 ? -8.416 -4.668 2.017 1.00 95.56 124 ILE A N 1
ATOM 953 C CA . ILE A 1 124 ? -7.495 -5.797 2.208 1.00 95.56 124 ILE A CA 1
ATOM 954 C C . ILE A 1 124 ? -8.253 -7.121 2.066 1.00 95.56 124 ILE A C 1
ATOM 956 O O . ILE A 1 124 ? -7.819 -7.992 1.321 1.00 95.56 124 ILE A O 1
ATOM 960 N N . ALA A 1 125 ? -9.408 -7.250 2.723 1.00 93.69 125 ALA A N 1
ATOM 961 C CA . ALA A 1 125 ? -10.229 -8.457 2.654 1.00 93.69 125 ALA A CA 1
ATOM 962 C C . ALA A 1 125 ? -10.774 -8.730 1.240 1.00 93.69 125 ALA A C 1
ATOM 964 O O . ALA A 1 125 ? -10.831 -9.880 0.820 1.00 93.69 125 ALA A O 1
ATOM 965 N N . ALA A 1 126 ? -11.142 -7.684 0.495 1.00 95.31 126 ALA A N 1
ATOM 966 C CA . ALA A 1 126 ? -11.656 -7.810 -0.869 1.00 95.31 126 ALA A CA 1
ATOM 967 C C . ALA A 1 126 ? -10.581 -8.156 -1.918 1.00 95.31 126 ALA A C 1
ATOM 969 O O . ALA A 1 126 ? -10.928 -8.588 -3.013 1.00 95.31 126 ALA A O 1
ATOM 970 N N . HIS A 1 127 ? -9.293 -7.957 -1.611 1.00 95.38 127 HIS A N 1
ATOM 971 C CA . HIS A 1 127 ? -8.184 -8.176 -2.550 1.00 95.38 127 HIS A CA 1
ATOM 972 C C . HIS A 1 127 ? -7.084 -9.033 -1.904 1.00 95.38 127 HIS A C 1
ATOM 974 O O . HIS A 1 127 ? -5.971 -8.548 -1.681 1.00 95.38 127 HIS A O 1
ATOM 980 N N . PRO A 1 128 ? -7.366 -10.311 -1.594 1.00 91.00 128 PRO A N 1
ATOM 981 C CA . PRO A 1 128 ? -6.380 -11.209 -0.992 1.00 91.00 128 PRO A CA 1
ATOM 982 C C . PRO A 1 128 ? -5.159 -11.442 -1.899 1.00 91.00 128 PRO A C 1
ATOM 984 O O . PRO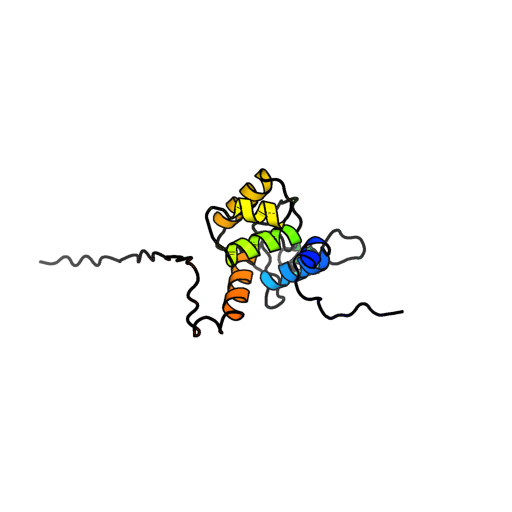 A 1 128 ? -4.052 -11.620 -1.393 1.00 91.00 128 PRO A O 1
ATOM 987 N N . ASP A 1 129 ? -5.350 -11.359 -3.220 1.00 92.56 129 ASP A N 1
ATOM 988 C CA . ASP A 1 129 ? -4.307 -11.521 -4.243 1.00 92.56 129 ASP A CA 1
ATOM 989 C C . ASP A 1 129 ? -3.551 -10.220 -4.564 1.00 92.56 129 ASP A C 1
ATOM 991 O O . ASP A 1 129 ? -2.826 -10.136 -5.561 1.00 92.56 129 ASP A O 1
ATOM 995 N N . ASP A 1 130 ? -3.720 -9.175 -3.746 1.00 94.50 130 ASP A N 1
ATOM 996 C CA . ASP A 1 130 ? -2.973 -7.932 -3.903 1.00 94.50 130 ASP A CA 1
ATOM 997 C C . ASP A 1 130 ? -1.456 -8.213 -3.935 1.00 94.50 130 ASP A C 1
ATOM 999 O O . ASP A 1 130 ? -0.929 -8.896 -3.051 1.00 94.50 130 ASP A O 1
ATOM 1003 N N . PRO A 1 131 ? -0.710 -7.684 -4.924 1.00 91.94 131 PRO A N 1
ATOM 1004 C CA . PRO A 1 131 ? 0.688 -8.055 -5.117 1.00 91.94 131 PRO A CA 1
ATOM 1005 C C . PRO A 1 131 ? 1.595 -7.634 -3.955 1.00 91.94 131 PRO A C 1
ATOM 1007 O O . PRO A 1 131 ? 2.628 -8.266 -3.742 1.00 91.94 131 PRO A O 1
ATOM 1010 N N . VAL A 1 132 ? 1.236 -6.588 -3.202 1.00 92.94 132 VAL A N 1
ATOM 1011 C CA . VAL A 1 132 ? 1.981 -6.170 -2.007 1.00 92.94 132 VAL A CA 1
ATOM 1012 C C . VAL A 1 132 ? 1.659 -7.105 -0.850 1.00 92.94 132 VAL A C 1
ATOM 1014 O O . VAL A 1 132 ? 2.575 -7.555 -0.166 1.00 92.94 132 VAL A O 1
ATOM 1017 N N . LEU A 1 133 ? 0.379 -7.424 -0.642 1.00 92.00 133 LEU A N 1
ATOM 1018 C CA . LEU A 1 133 ? -0.053 -8.343 0.412 1.00 92.00 133 LEU A CA 1
ATOM 1019 C C . LEU A 1 133 ? 0.553 -9.740 0.221 1.00 92.00 133 LEU A C 1
ATOM 1021 O O . LEU A 1 133 ? 1.087 -10.313 1.167 1.00 92.00 133 LEU A O 1
ATOM 1025 N N . VAL A 1 134 ? 0.535 -10.259 -1.008 1.00 91.06 134 VAL A N 1
ATOM 1026 C CA . VAL A 1 134 ? 1.168 -11.535 -1.371 1.00 91.06 134 VAL A CA 1
ATOM 1027 C C . VAL A 1 134 ? 2.681 -11.474 -1.172 1.00 91.06 134 VAL A C 1
ATOM 1029 O O . VAL A 1 134 ? 3.266 -12.413 -0.634 1.00 91.06 134 VAL A O 1
ATOM 1032 N N . GLY A 1 135 ? 3.327 -10.375 -1.574 1.00 88.38 135 GLY A N 1
ATOM 1033 C CA . GLY A 1 135 ? 4.752 -10.157 -1.323 1.00 88.38 135 GLY A CA 1
ATOM 1034 C C . GLY A 1 135 ? 5.087 -10.219 0.166 1.00 88.38 135 GLY A C 1
ATOM 1035 O O . GLY A 1 135 ? 5.990 -10.947 0.567 1.00 88.38 135 GLY A O 1
ATOM 1036 N N . LEU A 1 136 ? 4.298 -9.533 0.993 1.00 88.50 136 LEU A N 1
ATOM 1037 C CA . LEU A 1 136 ? 4.483 -9.486 2.440 1.00 88.50 136 LEU A CA 1
ATOM 1038 C C . LEU A 1 136 ? 4.269 -10.844 3.115 1.00 88.50 136 LEU A C 1
ATOM 1040 O O . LEU A 1 136 ? 5.060 -11.212 3.979 1.00 88.50 136 LEU A O 1
ATOM 1044 N N . ARG A 1 137 ? 3.260 -11.616 2.693 1.00 88.00 137 ARG A N 1
ATOM 1045 C CA . ARG A 1 137 ? 3.058 -12.997 3.170 1.00 88.00 137 ARG A CA 1
ATOM 1046 C C . ARG A 1 137 ? 4.279 -13.871 2.891 1.00 88.00 137 ARG A C 1
ATOM 1048 O O . ARG A 1 137 ? 4.759 -14.535 3.798 1.00 88.00 137 ARG A O 1
ATOM 1055 N N . ARG A 1 138 ? 4.845 -13.790 1.682 1.00 86.31 138 ARG A N 1
ATOM 1056 C CA . ARG A 1 138 ? 6.051 -14.550 1.304 1.00 86.31 138 ARG A CA 1
ATOM 1057 C C . ARG A 1 138 ? 7.293 -14.148 2.091 1.00 86.31 138 ARG A C 1
ATOM 1059 O O . ARG A 1 138 ? 8.156 -14.987 2.331 1.00 86.31 138 ARG A O 1
ATOM 1066 N N . GLU A 1 139 ? 7.449 -12.866 2.415 1.00 81.12 139 GLU A N 1
ATOM 1067 C CA . GLU A 1 1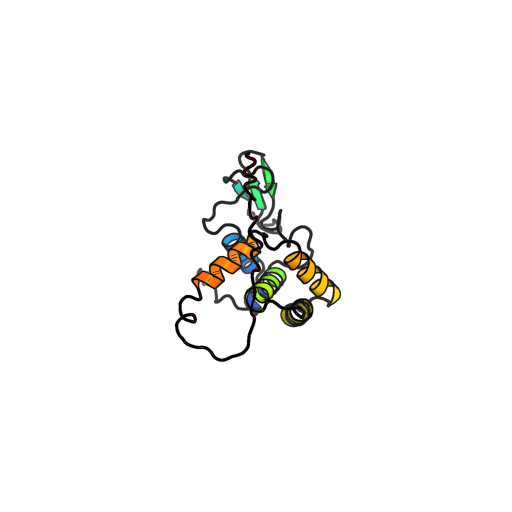39 ? 8.530 -12.422 3.305 1.00 81.12 139 GLU A CA 1
ATOM 1068 C C . GLU A 1 139 ? 8.331 -12.976 4.719 1.00 81.12 139 GLU A C 1
ATOM 1070 O O . GLU A 1 139 ? 9.264 -13.530 5.294 1.00 81.12 139 GLU A O 1
ATOM 1075 N N . PHE A 1 140 ? 7.107 -12.902 5.251 1.00 78.88 140 PHE A N 1
ATOM 1076 C CA . PHE A 1 140 ? 6.784 -13.424 6.578 1.00 78.88 140 PHE A CA 1
ATOM 1077 C C . PHE A 1 140 ? 7.006 -14.940 6.671 1.00 78.88 140 PHE A C 1
ATOM 1079 O O . PHE A 1 140 ? 7.688 -15.407 7.579 1.00 78.88 140 PHE A O 1
ATOM 1086 N N . GLU A 1 141 ? 6.517 -15.710 5.699 1.00 76.94 141 GLU A N 1
ATOM 1087 C CA . GLU A 1 141 ? 6.703 -17.165 5.625 1.00 76.94 141 GLU A CA 1
ATOM 1088 C C . GLU A 1 141 ? 8.190 -17.552 5.558 1.00 76.94 141 GLU A C 1
ATOM 1090 O O . GLU A 1 141 ? 8.621 -18.465 6.259 1.00 76.94 141 GLU A O 1
ATOM 1095 N N . ARG A 1 142 ? 9.006 -16.823 4.782 1.00 71.56 142 ARG A N 1
ATOM 1096 C CA . ARG A 1 142 ? 10.460 -17.057 4.701 1.00 71.56 142 ARG A CA 1
ATOM 1097 C C . ARG A 1 142 ? 11.221 -16.680 5.968 1.00 71.56 142 ARG A C 1
ATOM 1099 O O . ARG A 1 142 ? 12.249 -17.290 6.237 1.00 71.56 142 ARG A O 1
ATOM 1106 N N . ALA A 1 143 ? 10.747 -15.686 6.717 1.00 64.94 143 ALA A N 1
ATOM 1107 C CA . ALA A 1 143 ? 11.328 -15.271 7.995 1.00 64.94 143 ALA A CA 1
ATOM 1108 C C . ALA A 1 143 ? 10.882 -16.155 9.178 1.00 64.94 143 ALA A C 1
ATOM 1110 O O . ALA A 1 143 ? 11.513 -16.135 10.232 1.00 64.94 143 ALA A O 1
ATOM 1111 N N . THR A 1 144 ? 9.863 -17.001 8.977 1.00 56.25 144 THR A N 1
ATOM 1112 C CA . THR A 1 144 ? 9.310 -17.922 9.983 1.00 56.25 144 THR A CA 1
ATOM 1113 C C . THR A 1 144 ? 9.726 -19.406 9.795 1.00 56.25 144 THR A C 1
ATOM 1115 O O . THR A 1 144 ? 8.879 -20.273 9.994 1.00 56.25 144 THR A O 1
ATOM 1118 N N . PRO A 1 145 ? 10.979 -19.811 9.453 1.00 47.22 145 PRO A N 1
ATOM 1119 C CA . PRO A 1 145 ? 11.314 -21.243 9.423 1.00 47.22 145 PRO A CA 1
ATOM 1120 C C . PRO A 1 145 ? 11.533 -21.846 10.821 1.00 47.22 145 PRO A C 1
ATOM 1122 O O . PRO A 1 145 ? 11.538 -23.063 10.963 1.00 47.22 145 PRO A O 1
ATOM 1125 N N . LEU A 1 146 ? 11.738 -21.026 11.860 1.00 46.81 146 LEU A N 1
ATOM 1126 C CA . LEU A 1 146 ? 12.238 -21.490 13.166 1.00 46.81 146 LEU A CA 1
ATOM 1127 C C . LEU A 1 146 ? 11.148 -21.851 14.189 1.00 46.81 146 LEU A C 1
ATOM 1129 O O . LEU A 1 146 ? 11.437 -22.516 15.177 1.00 46.81 146 LEU A O 1
ATOM 1133 N N . VAL A 1 147 ? 9.893 -21.460 13.954 1.00 44.75 147 VAL A N 1
ATOM 1134 C CA . VAL A 1 147 ? 8.785 -21.658 14.914 1.00 44.75 147 VAL A CA 1
ATOM 1135 C C . VAL A 1 147 ? 7.917 -22.876 14.586 1.00 44.75 147 VAL A C 1
ATOM 1137 O O . VAL A 1 147 ? 7.161 -23.333 15.431 1.00 44.75 147 VAL A O 1
ATOM 1140 N N . ALA A 1 148 ? 8.058 -23.459 13.391 1.00 42.84 148 ALA A N 1
ATOM 1141 C CA . ALA A 1 148 ? 7.352 -24.692 13.029 1.00 42.84 148 ALA A CA 1
ATOM 1142 C C . ALA A 1 148 ? 7.910 -25.942 13.747 1.00 42.84 148 ALA A C 1
ATOM 1144 O O . ALA A 1 148 ? 7.227 -26.959 13.810 1.00 42.84 148 ALA A O 1
ATOM 1145 N N . GLY A 1 149 ? 9.133 -25.871 14.294 1.00 35.66 149 GLY A N 1
ATOM 1146 C CA . GLY A 1 149 ? 9.778 -26.959 15.045 1.00 35.66 149 GLY A CA 1
ATOM 1147 C C . GLY A 1 149 ? 9.801 -26.780 16.568 1.00 35.66 149 GLY A C 1
ATOM 1148 O O . GLY A 1 149 ? 10.245 -27.682 17.272 1.00 35.66 149 GLY A O 1
ATOM 1149 N N . LEU A 1 150 ? 9.339 -25.642 17.093 1.00 35.12 150 LEU A N 1
ATOM 1150 C CA . LEU A 1 150 ? 9.299 -25.363 18.528 1.00 35.12 150 LEU A CA 1
ATOM 1151 C C . LEU A 1 150 ? 7.840 -25.172 18.922 1.00 35.12 150 LEU A C 1
ATOM 1153 O O . LEU A 1 150 ? 7.250 -24.149 18.586 1.00 35.12 150 LEU A O 1
ATOM 1157 N N . GLY A 1 151 ? 7.265 -26.178 19.587 1.00 33.41 151 GLY A N 1
ATOM 1158 C CA . GLY A 1 151 ? 5.892 -26.184 20.091 1.00 33.41 151 GLY A CA 1
ATOM 1159 C C . GLY A 1 151 ? 5.577 -24.940 20.921 1.00 33.41 151 GLY A C 1
ATOM 1160 O O . GLY A 1 151 ? 5.795 -24.904 22.127 1.00 33.41 151 GLY A O 1
ATOM 1161 N N . TRP A 1 152 ? 5.080 -23.905 20.251 1.00 34.91 152 TRP A N 1
ATOM 1162 C CA . TRP A 1 152 ? 4.539 -22.703 20.860 1.00 34.91 152 TRP A CA 1
ATOM 1163 C C . TRP A 1 152 ? 3.081 -22.979 21.228 1.00 34.91 152 TRP A C 1
ATOM 1165 O O . TRP A 1 152 ? 2.192 -23.053 20.375 1.00 34.91 152 TRP A O 1
ATOM 1175 N N . GLU A 1 153 ? 2.847 -23.135 22.526 1.00 33.59 153 GLU A N 1
ATOM 1176 C CA . GLU A 1 153 ? 1.525 -23.234 23.131 1.00 33.59 153 GLU A CA 1
ATOM 1177 C C . GLU A 1 153 ? 1.081 -21.819 23.510 1.00 33.59 153 GLU A C 1
ATOM 1179 O O . GLU A 1 153 ? 1.426 -21.289 24.561 1.00 33.59 153 GLU A O 1
ATOM 1184 N N . GLY A 1 154 ? 0.381 -21.147 22.598 1.00 32.88 154 GLY A N 1
ATOM 1185 C CA . GLY A 1 154 ? -0.017 -19.760 22.818 1.00 32.88 154 GLY A CA 1
ATOM 1186 C C . GLY A 1 154 ? -0.977 -19.225 21.765 1.00 32.88 154 GLY A C 1
ATOM 1187 O O . GLY A 1 154 ? -0.627 -18.344 20.988 1.00 32.88 154 GLY A O 1
ATOM 1188 N N . GLY A 1 155 ? -2.200 -19.756 21.749 1.00 29.45 155 GLY A N 1
ATOM 1189 C CA . GLY A 1 155 ? -3.384 -19.023 21.284 1.00 29.45 155 GLY A CA 1
ATOM 1190 C C . GLY A 1 155 ? -3.533 -18.805 19.773 1.00 29.45 155 GLY A C 1
ATOM 1191 O O . GLY A 1 155 ? -3.344 -17.703 19.278 1.00 29.45 155 GLY A O 1
ATOM 1192 N N . ALA A 1 156 ? -3.954 -19.860 19.075 1.00 31.61 156 ALA A N 1
ATOM 1193 C CA . ALA A 1 156 ? -4.872 -19.872 17.929 1.00 31.61 156 ALA A CA 1
ATOM 1194 C C . ALA A 1 156 ? -4.990 -18.621 17.016 1.00 31.61 156 ALA A C 1
ATOM 1196 O O . ALA A 1 156 ? -5.668 -17.651 17.351 1.00 31.61 156 ALA A O 1
ATOM 1197 N N . VAL A 1 157 ? -4.587 -18.784 15.747 1.00 37.31 157 VAL A N 1
ATOM 1198 C CA . VAL A 1 157 ? -5.503 -18.510 14.621 1.00 37.31 157 VAL A CA 1
ATOM 1199 C C . VAL A 1 157 ? -5.459 -19.689 13.636 1.00 37.31 157 VAL A C 1
ATOM 1201 O O . VAL A 1 157 ? -4.477 -19.830 12.907 1.00 37.31 157 VAL A O 1
ATOM 1204 N N . PRO A 1 158 ? -6.498 -20.541 13.563 1.00 32.94 158 PRO A N 1
ATOM 1205 C CA . PRO A 1 158 ? -6.627 -21.504 12.482 1.00 32.94 158 PRO A CA 1
ATOM 1206 C C . PRO A 1 158 ? -7.219 -20.794 11.258 1.00 32.94 158 PRO A C 1
ATOM 1208 O O . PRO A 1 158 ? -8.403 -20.460 11.229 1.00 32.94 158 PRO A O 1
ATOM 1211 N N . VAL A 1 159 ? -6.415 -20.571 10.216 1.00 37.62 159 VAL A N 1
ATOM 1212 C CA . VAL A 1 159 ? -6.958 -20.347 8.868 1.00 37.62 159 VAL A CA 1
ATOM 1213 C C . VAL A 1 159 ? -7.210 -21.725 8.273 1.00 37.62 159 VAL A C 1
ATOM 1215 O O . VAL A 1 159 ? -6.345 -22.313 7.630 1.00 37.62 159 VAL A O 1
ATOM 1218 N N . SER A 1 160 ? -8.403 -22.270 8.509 1.00 30.45 160 SER A N 1
ATOM 1219 C CA . SER A 1 160 ? -8.892 -23.391 7.714 1.00 30.45 160 SER A CA 1
ATOM 1220 C C . SER A 1 160 ? -9.084 -22.898 6.276 1.00 30.45 160 SER A C 1
ATOM 1222 O O . SER A 1 160 ? -10.107 -22.297 5.940 1.00 30.45 160 SER A O 1
ATOM 1224 N N . MET A 1 161 ? -8.099 -23.135 5.411 1.00 29.81 161 MET A N 1
ATOM 1225 C CA . MET A 1 161 ? -8.332 -23.158 3.970 1.00 29.81 161 MET A CA 1
ATOM 1226 C C . MET A 1 161 ? -9.187 -24.389 3.669 1.00 29.81 161 MET A C 1
ATOM 1228 O O . MET A 1 161 ? -8.676 -25.493 3.497 1.00 29.81 161 MET A O 1
ATOM 1232 N N . SER A 1 162 ? -10.509 -24.216 3.637 1.00 29.38 162 SER A N 1
ATOM 1233 C CA . SER A 1 162 ? -11.394 -25.240 3.089 1.00 29.38 162 SER A CA 1
ATOM 1234 C C . SER A 1 162 ? -11.208 -25.254 1.572 1.00 29.38 162 SER A C 1
ATOM 1236 O O . SER A 1 162 ? -11.775 -24.441 0.842 1.00 29.38 162 SER A O 1
ATOM 1238 N N . SER A 1 163 ? -10.353 -26.165 1.109 1.00 34.88 163 SER A N 1
ATOM 1239 C CA . SER A 1 163 ? -10.320 -26.595 -0.283 1.00 34.88 163 SER A CA 1
ATOM 1240 C C . SER A 1 163 ? -11.638 -27.302 -0.578 1.00 34.88 163 SER A C 1
ATOM 1242 O O . SER A 1 163 ? -11.822 -28.451 -0.188 1.00 34.88 163 SER A O 1
ATOM 1244 N N . LYS A 1 164 ? -12.564 -26.638 -1.275 1.00 33.47 164 LYS A N 1
ATOM 1245 C CA . LYS A 1 164 ? -13.555 -27.375 -2.061 1.00 33.47 164 LYS A CA 1
ATOM 1246 C C . LYS A 1 164 ? -12.887 -27.766 -3.371 1.00 33.47 164 LYS A C 1
ATOM 1248 O O . LYS A 1 164 ? -12.824 -26.990 -4.319 1.00 33.47 164 LYS A O 1
ATOM 1253 N N . SER A 1 165 ? -12.338 -28.971 -3.365 1.00 34.03 165 SER A N 1
ATOM 1254 C CA . SER A 1 165 ? -12.025 -29.759 -4.546 1.00 34.03 165 SER A CA 1
ATOM 1255 C C . SER A 1 165 ? -13.257 -29.823 -5.452 1.00 34.03 165 SER A C 1
ATOM 1257 O O . SER A 1 165 ? -14.334 -30.251 -5.042 1.00 34.03 165 SER A O 1
ATOM 1259 N N . VAL A 1 166 ? -13.096 -29.379 -6.697 1.00 32.53 166 VAL A N 1
ATOM 1260 C CA . VAL A 1 166 ? -14.024 -29.682 -7.787 1.00 32.53 166 VAL A CA 1
ATOM 1261 C C . VAL A 1 166 ? -13.839 -31.161 -8.110 1.00 32.53 166 VAL A C 1
ATOM 1263 O O . VAL A 1 166 ? -12.877 -31.549 -8.770 1.00 32.53 166 VAL A O 1
ATOM 1266 N N . SER A 1 167 ? -14.726 -32.003 -7.591 1.00 33.09 167 SER A N 1
ATOM 1267 C CA . SER A 1 167 ? -14.831 -33.399 -8.001 1.00 33.09 167 SER A CA 1
ATOM 1268 C C . SER A 1 167 ? -15.498 -33.446 -9.375 1.00 33.09 167 SER A C 1
ATOM 1270 O O . SER A 1 167 ? -16.700 -33.221 -9.500 1.00 33.09 167 SER A O 1
ATOM 1272 N N . LEU A 1 168 ? -14.705 -33.713 -10.413 1.00 33.16 168 LEU A N 1
ATOM 1273 C CA . LEU A 1 168 ? -15.192 -34.047 -11.746 1.00 33.16 168 LEU A CA 1
ATOM 1274 C C . LEU A 1 168 ? -15.834 -35.444 -11.669 1.00 33.16 168 LEU A C 1
ATOM 1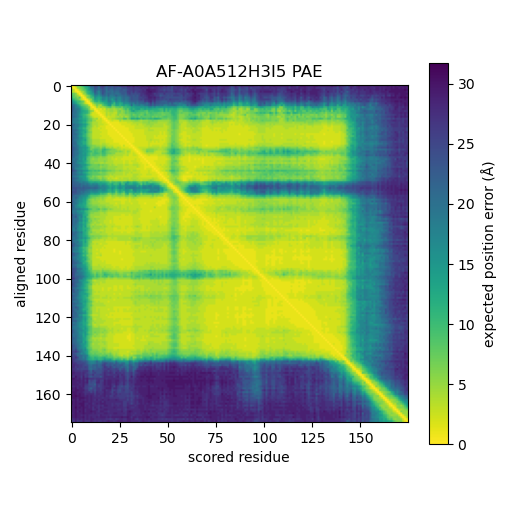276 O O . LEU A 1 168 ? -15.142 -36.461 -11.667 1.00 33.16 168 LEU A O 1
ATOM 1280 N N . GLY A 1 169 ? -17.157 -35.490 -11.518 1.00 30.64 169 GLY A N 1
ATOM 1281 C CA . GLY A 1 169 ? -17.928 -36.728 -11.572 1.00 30.64 169 GLY A CA 1
ATOM 1282 C C . GLY A 1 169 ? -17.897 -37.304 -12.985 1.00 30.64 169 GLY A C 1
ATOM 1283 O O . GLY A 1 169 ? -18.495 -36.747 -13.902 1.00 30.64 169 GLY A O 1
ATOM 1284 N N . ARG A 1 170 ? -17.180 -38.416 -13.151 1.00 38.16 170 ARG A N 1
ATOM 1285 C CA . ARG A 1 170 ? -17.215 -39.285 -14.329 1.00 38.16 170 ARG A CA 1
ATOM 1286 C C . ARG A 1 170 ? -18.555 -40.028 -14.325 1.00 38.16 170 ARG A C 1
ATOM 1288 O O . ARG A 1 170 ? -18.752 -40.902 -13.489 1.00 38.16 170 ARG A O 1
ATOM 1295 N N . LEU A 1 171 ? -19.477 -39.660 -15.214 1.00 37.16 171 LEU A N 1
ATOM 1296 C CA . LEU A 1 171 ? -20.669 -40.463 -15.488 1.00 37.16 171 LEU A CA 1
ATOM 1297 C C . LEU A 1 171 ? -20.273 -41.538 -16.511 1.00 37.16 171 LEU A C 1
ATOM 1299 O O . LEU A 1 171 ? -20.076 -41.234 -17.686 1.00 37.16 171 LEU A O 1
ATOM 1303 N N . GLU A 1 172 ? -20.105 -42.776 -16.055 1.00 40.97 172 GLU A N 1
ATOM 1304 C CA . GLU A 1 172 ? -20.143 -43.948 -16.929 1.00 40.97 172 GLU A CA 1
ATOM 1305 C C . GLU A 1 172 ? -21.614 -44.341 -17.111 1.00 40.97 172 GLU A C 1
ATOM 1307 O O . GLU A 1 172 ? -22.324 -44.592 -16.140 1.00 40.97 172 GLU A O 1
ATOM 1312 N N . MET A 1 173 ? -22.083 -44.339 -18.360 1.00 32.31 173 MET A N 1
ATOM 1313 C CA . MET A 1 173 ? -23.368 -44.904 -18.770 1.00 32.31 173 MET A CA 1
ATOM 1314 C C . MET A 1 173 ? -23.080 -46.133 -19.630 1.00 32.31 173 MET A C 1
ATOM 1316 O O . MET A 1 173 ? -22.602 -45.991 -20.751 1.00 32.31 173 MET A O 1
ATOM 1320 N N . HIS A 1 174 ? -23.406 -47.312 -19.109 1.00 35.34 174 HIS A N 1
ATOM 1321 C CA . HIS A 1 174 ? -23.655 -48.534 -19.874 1.00 35.34 174 HIS A CA 1
ATOM 1322 C C . HIS A 1 174 ? -24.856 -49.242 -19.236 1.00 35.34 174 HIS A C 1
ATOM 1324 O O . HIS A 1 174 ? -24.994 -49.240 -18.009 1.00 35.34 174 HIS A O 1
ATOM 1330 N N . PRO A 1 175 ? -25.773 -49.756 -20.058 1.00 55.78 175 PRO A N 1
ATOM 1331 C CA . PRO A 1 175 ? -25.855 -51.208 -20.215 1.00 55.78 175 PRO A CA 1
ATOM 1332 C C . PRO A 1 175 ? -25.353 -51.692 -21.577 1.00 55.78 175 PRO A C 1
ATOM 1334 O O . PRO A 1 175 ? -25.475 -50.937 -22.569 1.00 55.78 175 PRO A O 1
#

Mean predicted aligned error: 11.99 Å

InterPro domains:
  IPR024442 Transposase, zinc-ribbon [PF12760] (21-68)